Protein AF-A0A0B3B3W4-F1 (afdb_monomer)

Radius of gyration: 16.11 Å; Cα contacts (8 Å, |Δi|>4): 12; chains: 1; bounding box: 31×25×41 Å

Solvent-accessible surface area (backbone atoms only — not comparable to full-atom values): 3804 Å² total; per-residue (Å²): 132,84,55,68,70,58,53,51,51,50,51,54,50,50,52,48,38,72,77,29,78,76,60,42,65,79,46,44,64,60,52,52,50,50,53,52,51,53,51,50,53,50,52,53,55,31,60,73,34,78,70,32,39,55,52,50,52,50,56,53,55,55,61,74,74,108

Secondary structure (DSSP, 8-state):
---HHHHHHHHHHHHHHHH-TTTHHHHHHHHHHHHHHHHHHHHHHHHHSHHHHHHHHHHHHHHTT-

pLDDT: mean 86.67, std 10.28, range [49.78, 97.69]

Structure (mmCIF, N/CA/C/O backbone):
data_AF-A0A0B3B3W4-F1
#
_entry.id   AF-A0A0B3B3W4-F1
#
loop_
_atom_site.group_PDB
_atom_site.id
_atom_site.type_symbol
_atom_site.label_atom_id
_atom_site.label_alt_id
_atom_site.label_comp_id
_atom_site.label_asym_id
_atom_site.label_entity_id
_atom_site.label_seq_id
_atom_site.pdbx_PDB_ins_code
_atom_site.Cartn_x
_atom_site.Cartn_y
_atom_site.Cartn_z
_atom_site.occupancy
_atom_site.B_iso_or_equiv
_atom_site.auth_seq_id
_atom_site.auth_comp_id
_atom_site.auth_asym_id
_atom_site.auth_atom_id
_atom_site.pdbx_PDB_model_num
ATOM 1 N N . MET A 1 1 ? -1.317 -7.827 -13.757 1.00 49.78 1 MET A N 1
ATOM 2 C CA . MET A 1 1 ? -1.981 -8.746 -12.807 1.00 49.78 1 MET A CA 1
ATOM 3 C C . MET A 1 1 ? -1.515 -8.354 -11.410 1.00 49.78 1 MET A C 1
ATOM 5 O O . MET A 1 1 ? -0.309 -8.237 -11.234 1.00 49.78 1 MET A O 1
ATOM 9 N N . ARG A 1 2 ? -2.409 -8.012 -10.468 1.00 56.56 2 ARG A N 1
ATOM 10 C CA . ARG A 1 2 ? -1.976 -7.706 -9.089 1.00 56.56 2 ARG A CA 1
ATOM 11 C C . ARG A 1 2 ? -1.476 -8.999 -8.447 1.00 56.56 2 ARG A C 1
ATOM 13 O O . ARG A 1 2 ? -2.135 -10.025 -8.573 1.00 56.56 2 ARG A O 1
ATOM 20 N N . ASP A 1 3 ? -0.305 -8.939 -7.824 1.00 75.00 3 ASP A N 1
ATOM 21 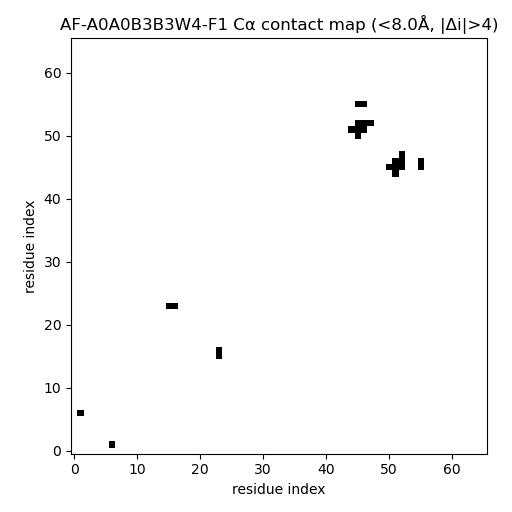C CA . ASP A 1 3 ? 0.305 -10.075 -7.134 1.00 75.00 3 ASP A CA 1
ATOM 22 C C . ASP A 1 3 ? -0.638 -10.586 -6.027 1.00 75.00 3 ASP A C 1
ATOM 24 O O . ASP A 1 3 ? -1.265 -9.791 -5.319 1.00 75.00 3 ASP A O 1
ATOM 28 N N . LYS A 1 4 ? -0.743 -11.913 -5.882 1.00 79.25 4 LYS A N 1
ATOM 29 C CA . LYS A 1 4 ? -1.529 -12.568 -4.826 1.00 79.25 4 LYS A CA 1
ATOM 30 C C . LYS A 1 4 ? -1.101 -12.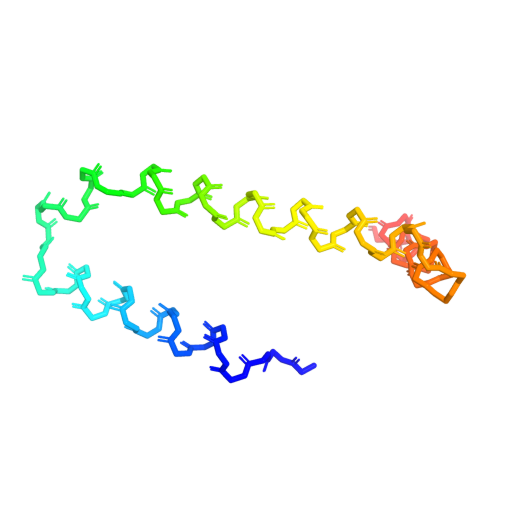086 -3.439 1.00 79.25 4 LYS A C 1
ATOM 32 O O . LYS A 1 4 ? -1.954 -11.913 -2.573 1.00 79.25 4 LYS A O 1
ATOM 37 N N . SER A 1 5 ? 0.189 -11.798 -3.252 1.00 82.06 5 SER A N 1
ATOM 38 C CA . SER A 1 5 ? 0.729 -11.264 -1.996 1.00 82.06 5 SER A CA 1
ATOM 39 C C . SER A 1 5 ? 0.146 -9.888 -1.640 1.00 82.06 5 SER A C 1
ATOM 41 O O . SER A 1 5 ? -0.143 -9.613 -0.476 1.00 82.06 5 SER A O 1
ATOM 43 N N . HIS A 1 6 ? -0.100 -9.037 -2.641 1.00 82.56 6 HIS A N 1
ATOM 44 C CA . HIS A 1 6 ? -0.689 -7.715 -2.440 1.00 82.56 6 HIS A CA 1
ATOM 45 C C . HIS A 1 6 ? -2.164 -7.812 -2.043 1.00 82.56 6 HIS A C 1
ATOM 47 O O . HIS A 1 6 ? -2.593 -7.124 -1.120 1.00 82.56 6 HIS A O 1
ATOM 53 N N . ILE A 1 7 ? -2.929 -8.687 -2.704 1.00 87.75 7 ILE A N 1
ATOM 54 C CA . ILE A 1 7 ? -4.346 -8.906 -2.379 1.00 87.75 7 ILE A CA 1
ATOM 55 C C . ILE A 1 7 ? -4.488 -9.441 -0.950 1.00 87.75 7 ILE A C 1
ATOM 57 O O . ILE A 1 7 ? -5.239 -8.870 -0.165 1.00 87.75 7 ILE A O 1
ATOM 61 N N . GLN A 1 8 ? -3.688 -10.440 -0.573 1.00 91.00 8 GLN A N 1
ATOM 62 C CA . GLN A 1 8 ? -3.695 -10.994 0.784 1.00 91.00 8 GLN A CA 1
ATOM 63 C C . GLN A 1 8 ? -3.360 -9.945 1.853 1.00 91.00 8 GLN A C 1
ATOM 65 O O . GLN A 1 8 ? -3.946 -9.948 2.933 1.00 91.00 8 GLN A O 1
ATOM 70 N N . GLN A 1 9 ? -2.430 -9.026 1.573 1.00 89.00 9 GLN A N 1
ATOM 71 C CA . GLN A 1 9 ? -2.101 -7.948 2.507 1.00 89.00 9 GLN A CA 1
ATOM 72 C C . GLN A 1 9 ? -3.270 -6.967 2.682 1.00 89.00 9 GLN A C 1
ATOM 74 O O . GLN A 1 9 ? -3.521 -6.507 3.797 1.00 89.00 9 GLN A O 1
ATOM 79 N N . VAL A 1 10 ? -3.989 -6.658 1.599 1.00 90.00 10 VAL A N 1
ATOM 80 C CA . VAL A 1 10 ? -5.188 -5.808 1.638 1.00 90.00 10 VAL A CA 1
ATOM 81 C C . VAL A 1 10 ? -6.302 -6.483 2.434 1.00 90.00 10 VAL A C 1
ATOM 83 O O . VAL A 1 10 ? -6.899 -5.837 3.290 1.00 90.00 10 VAL A O 1
ATOM 86 N N . GLU A 1 11 ? -6.540 -7.775 2.209 1.00 94.94 11 GLU A N 1
ATOM 87 C CA . GLU A 1 11 ? -7.531 -8.563 2.952 1.00 94.94 11 GLU A CA 1
ATOM 88 C C . GLU A 1 11 ? -7.207 -8.601 4.449 1.00 94.94 11 GLU A C 1
ATOM 90 O O . GLU A 1 11 ? -8.057 -8.263 5.269 1.00 94.94 11 GLU A O 1
ATOM 95 N N . ARG A 1 12 ? -5.955 -8.900 4.821 1.00 94.19 12 ARG A N 1
ATOM 96 C CA . ARG A 1 12 ? -5.509 -8.893 6.227 1.00 94.19 12 ARG A CA 1
ATOM 97 C C . ARG A 1 12 ? -5.700 -7.534 6.89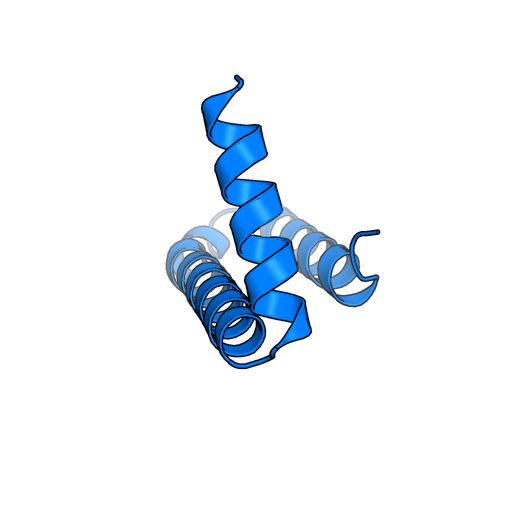3 1.00 94.19 12 ARG A C 1
ATOM 99 O O . ARG A 1 12 ? -6.113 -7.466 8.048 1.00 94.19 12 ARG A O 1
ATOM 106 N N . TRP A 1 13 ? -5.394 -6.452 6.179 1.00 93.94 13 TRP A N 1
ATOM 107 C CA . TRP A 1 13 ? -5.590 -5.101 6.698 1.00 93.94 13 TRP A CA 1
ATOM 108 C C . TRP A 1 13 ? -7.075 -4.758 6.857 1.00 93.94 13 TRP A C 1
ATOM 110 O O . TRP A 1 13 ? -7.463 -4.185 7.872 1.00 93.94 13 TRP A O 1
ATOM 120 N N . ALA A 1 14 ? -7.916 -5.145 5.895 1.00 94.88 14 ALA A N 1
ATOM 121 C CA . ALA A 1 14 ? -9.360 -4.955 5.977 1.00 94.88 14 ALA A CA 1
ATOM 122 C C . ALA A 1 14 ? -9.966 -5.715 7.168 1.00 94.88 14 ALA A C 1
ATOM 124 O O . ALA A 1 14 ? -10.741 -5.136 7.931 1.00 94.88 14 ALA A O 1
ATOM 125 N N . GLU A 1 15 ? -9.555 -6.968 7.370 1.00 97.44 15 GLU A N 1
ATOM 126 C CA . GLU A 1 15 ? -9.951 -7.799 8.511 1.00 97.44 15 GLU A CA 1
ATOM 127 C C . GLU A 1 15 ? -9.530 -7.149 9.841 1.00 97.44 15 GLU A C 1
ATOM 129 O O . GLU A 1 15 ? -10.334 -7.013 10.764 1.00 97.44 15 GLU A O 1
ATOM 134 N N . PHE A 1 16 ? -8.288 -6.657 9.925 1.00 96.25 16 PHE A N 1
ATOM 135 C CA . PHE A 1 16 ? -7.790 -5.942 11.100 1.00 96.25 16 PHE A CA 1
ATOM 136 C C . PHE A 1 16 ? -8.610 -4.682 11.402 1.00 96.25 16 PHE A C 1
ATOM 138 O O . PHE A 1 16 ? -9.032 -4.498 12.542 1.00 96.25 16 PHE A O 1
ATOM 145 N N . CYS A 1 17 ? -8.890 -3.843 10.402 1.00 96.19 17 CYS A N 1
ATOM 146 C CA . CYS A 1 17 ? -9.706 -2.639 10.568 1.00 96.19 17 CYS A CA 1
ATOM 147 C C . CYS A 1 17 ? -11.132 -2.961 11.031 1.00 96.19 17 CYS A C 1
ATOM 149 O O . CYS A 1 17 ? -11.652 -2.283 11.917 1.00 96.19 17 CYS A O 1
ATOM 151 N N . LYS A 1 18 ? -11.749 -4.000 10.451 1.00 96.12 18 LYS A N 1
ATOM 152 C CA . LYS A 1 18 ? -13.099 -4.457 10.805 1.00 96.12 18 LYS A CA 1
ATOM 153 C C . LYS A 1 18 ? -13.174 -4.909 12.264 1.00 96.12 18 LYS A C 1
ATOM 155 O O . LYS A 1 18 ? -14.115 -4.542 12.962 1.00 96.12 18 LYS A O 1
ATOM 160 N N . ASN A 1 19 ? -12.173 -5.659 12.721 1.00 97.69 19 ASN A N 1
ATOM 161 C CA . ASN A 1 19 ? -12.125 -6.197 14.081 1.00 97.69 19 ASN A CA 1
ATOM 162 C C . ASN A 1 19 ? -11.597 -5.184 15.117 1.00 97.69 19 ASN A C 1
ATOM 164 O O . ASN A 1 19 ? -11.790 -5.384 16.311 1.00 97.69 19 ASN A O 1
ATOM 168 N N . ASN A 1 20 ? -10.965 -4.083 14.683 1.00 96.38 20 ASN A N 1
ATOM 169 C CA . ASN A 1 20 ? -10.339 -3.082 15.559 1.00 96.38 20 ASN A CA 1
ATOM 170 C C . ASN A 1 20 ? -10.703 -1.630 15.161 1.00 96.38 20 ASN A C 1
ATOM 172 O O . ASN A 1 20 ? -9.809 -0.826 14.874 1.00 96.38 20 ASN A O 1
ATOM 176 N N . PRO A 1 21 ? -11.995 -1.247 15.150 1.00 93.25 21 PRO A N 1
ATOM 177 C CA . PRO A 1 21 ? -12.491 -0.011 14.525 1.00 93.25 21 PRO A CA 1
ATOM 178 C C . PRO A 1 21 ? -11.985 1.305 15.151 1.00 93.25 21 PRO A C 1
ATOM 180 O O . PRO A 1 21 ? -12.029 2.356 14.510 1.00 93.25 21 PRO A O 1
ATOM 183 N N . SER A 1 22 ? -11.505 1.289 16.395 1.00 93.62 22 SER A N 1
ATOM 184 C CA . SER A 1 22 ? -10.905 2.455 17.061 1.00 93.62 22 SER A CA 1
ATOM 185 C C . SER A 1 22 ? -9.377 2.444 16.998 1.00 93.62 22 SER A C 1
ATOM 187 O O . SER A 1 22 ? -8.760 3.491 16.796 1.00 93.62 22 SER A O 1
ATOM 189 N N . GLU A 1 23 ? -8.764 1.268 17.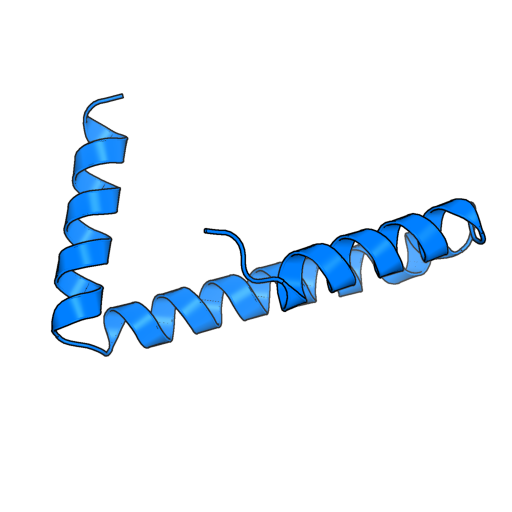133 1.00 94.50 23 GLU A N 1
ATOM 190 C CA . GLU A 1 23 ? -7.313 1.113 17.235 1.00 94.50 23 GLU A CA 1
ATOM 191 C C . GLU A 1 23 ? -6.599 1.207 15.890 1.00 94.50 23 GLU A C 1
ATOM 193 O O . GLU A 1 23 ? -5.484 1.727 15.837 1.00 94.50 23 GLU A O 1
ATOM 198 N N . PHE A 1 24 ? -7.231 0.779 14.790 1.00 93.81 24 PHE A N 1
ATOM 199 C CA . PHE A 1 24 ? -6.562 0.750 13.485 1.00 93.81 24 PHE A CA 1
ATOM 200 C C . PHE A 1 24 ? -6.032 2.128 13.064 1.00 93.81 24 PHE A C 1
ATOM 202 O O . PHE A 1 24 ? -4.998 2.231 12.403 1.00 93.81 24 PHE A O 1
ATOM 209 N N . ARG A 1 25 ? -6.708 3.201 13.499 1.00 93.12 25 ARG A N 1
ATOM 210 C CA . ARG A 1 25 ? -6.326 4.591 13.221 1.00 93.12 25 ARG A CA 1
ATOM 211 C C . ARG A 1 25 ? -4.935 4.932 13.755 1.00 93.12 25 ARG A C 1
ATOM 213 O O . ARG A 1 25 ? -4.233 5.706 13.113 1.00 93.12 25 ARG A O 1
ATOM 220 N N . LYS A 1 26 ? -4.508 4.317 14.867 1.00 95.88 26 LYS A N 1
ATOM 221 C CA . LYS A 1 26 ? -3.157 4.487 15.435 1.00 95.88 26 LYS A CA 1
ATOM 222 C C . LYS A 1 26 ? -2.075 3.974 14.478 1.00 95.88 26 LYS A C 1
ATOM 224 O O . LYS A 1 26 ? -0.985 4.532 14.415 1.00 95.88 26 LYS A O 1
ATOM 229 N N . TYR A 1 27 ? -2.395 2.938 13.704 1.00 94.31 27 TYR A N 1
ATOM 230 C CA . TYR A 1 27 ? -1.470 2.270 12.787 1.00 94.31 27 TYR A CA 1
ATOM 231 C C . TYR A 1 27 ? -1.606 2.742 11.336 1.00 94.31 27 TYR A C 1
ATOM 233 O O . TYR A 1 27 ? -0.721 2.472 10.525 1.00 94.3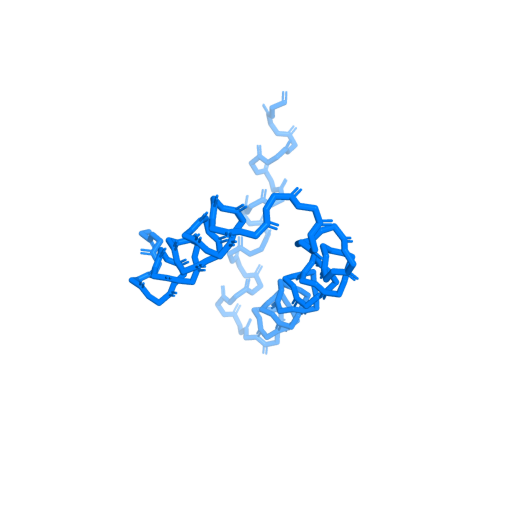1 27 TYR A O 1
ATOM 241 N N . LEU A 1 28 ? -2.680 3.465 11.000 1.00 92.44 28 LEU A N 1
ATOM 242 C CA . LEU A 1 28 ? -3.005 3.876 9.633 1.00 92.44 28 LEU A CA 1
ATOM 243 C C . LEU A 1 28 ? -1.844 4.605 8.947 1.00 92.44 28 LEU A C 1
ATOM 245 O O . LEU A 1 28 ? -1.449 4.232 7.845 1.00 92.44 28 LEU A O 1
ATOM 249 N N . ASN A 1 29 ? -1.265 5.608 9.608 1.00 92.75 29 ASN A N 1
ATOM 250 C CA . ASN A 1 29 ? -0.171 6.387 9.026 1.00 92.75 29 ASN A CA 1
ATOM 251 C C . ASN A 1 29 ? 1.074 5.525 8.789 1.00 92.75 29 ASN A C 1
ATOM 253 O O . ASN A 1 29 ? 1.687 5.609 7.727 1.00 92.75 29 ASN A O 1
ATOM 257 N N . ALA A 1 30 ? 1.425 4.657 9.742 1.00 93.50 30 ALA A N 1
ATOM 258 C CA . ALA A 1 30 ? 2.551 3.738 9.593 1.00 93.50 30 ALA A CA 1
ATOM 259 C C . ALA A 1 30 ? 2.323 2.754 8.433 1.00 93.50 30 ALA A C 1
ATOM 261 O O . ALA A 1 30 ? 3.223 2.536 7.620 1.00 93.50 30 ALA A O 1
ATOM 262 N N . PHE A 1 31 ? 1.105 2.221 8.308 1.00 92.38 31 PHE A N 1
ATOM 263 C CA . PHE A 1 31 ? 0.719 1.341 7.210 1.00 92.38 31 PHE A CA 1
ATOM 264 C C . PHE A 1 31 ? 0.830 2.046 5.850 1.00 92.38 31 PHE A C 1
ATOM 266 O O . PHE A 1 31 ? 1.485 1.529 4.943 1.00 92.38 31 PHE A O 1
ATOM 273 N N . LEU A 1 32 ? 0.254 3.245 5.710 1.00 91.25 32 LEU A N 1
ATOM 274 C CA . LEU A 1 32 ? 0.315 4.033 4.473 1.00 91.25 32 LEU A CA 1
ATOM 275 C C . LEU A 1 32 ? 1.758 4.395 4.101 1.00 91.25 32 LEU A C 1
ATOM 277 O O . LEU A 1 32 ? 2.156 4.229 2.946 1.00 91.25 32 LEU A O 1
ATOM 281 N N . ASN A 1 33 ? 2.565 4.810 5.078 1.00 93.62 33 ASN A N 1
ATOM 282 C CA . ASN A 1 33 ? 3.981 5.106 4.870 1.00 93.62 33 ASN A CA 1
ATOM 283 C C . ASN A 1 33 ? 4.747 3.883 4.356 1.00 93.62 33 ASN A C 1
ATOM 285 O O . ASN A 1 33 ? 5.516 4.003 3.402 1.00 93.62 33 ASN A O 1
ATOM 289 N N . ALA A 1 34 ? 4.502 2.699 4.922 1.00 92.00 34 ALA A N 1
ATOM 290 C CA . ALA A 1 34 ? 5.123 1.465 4.454 1.00 92.00 34 ALA A CA 1
ATOM 291 C C . ALA A 1 34 ? 4.753 1.151 2.993 1.00 92.00 34 ALA A C 1
ATOM 293 O O . ALA A 1 34 ? 5.629 0.792 2.204 1.00 92.00 34 ALA A O 1
ATOM 294 N N . GLN A 1 35 ? 3.488 1.349 2.597 1.00 89.88 35 GLN A N 1
ATOM 295 C CA . GLN A 1 35 ? 3.066 1.160 1.203 1.00 89.88 35 GLN A CA 1
ATOM 296 C C . GLN A 1 35 ? 3.752 2.155 0.256 1.00 89.88 35 GLN A C 1
ATOM 298 O O . GLN A 1 35 ? 4.213 1.769 -0.819 1.00 89.88 35 GLN A O 1
ATOM 303 N N . ILE A 1 36 ? 3.882 3.421 0.666 1.00 92.12 36 ILE A N 1
ATOM 304 C CA . ILE A 1 36 ? 4.581 4.453 -0.112 1.00 92.12 36 ILE A CA 1
ATOM 305 C C . ILE A 1 36 ? 6.060 4.095 -0.287 1.00 92.12 36 ILE A C 1
ATOM 307 O O . ILE A 1 36 ? 6.585 4.192 -1.398 1.00 92.12 36 ILE A O 1
ATOM 311 N N . ILE A 1 37 ? 6.735 3.658 0.780 1.00 93.69 37 ILE A N 1
ATOM 312 C CA . ILE A 1 37 ? 8.142 3.239 0.731 1.00 93.69 37 ILE A CA 1
ATOM 313 C C . ILE A 1 37 ? 8.308 2.071 -0.243 1.00 93.69 37 ILE A C 1
ATOM 315 O O . ILE A 1 37 ? 9.141 2.146 -1.144 1.00 93.69 37 ILE A O 1
ATOM 319 N N . LYS A 1 38 ? 7.464 1.038 -0.144 1.00 88.19 38 LYS A N 1
ATOM 320 C CA . LYS A 1 38 ? 7.516 -0.121 -1.048 1.00 88.19 38 LYS A CA 1
ATOM 321 C C . LYS A 1 38 ? 7.268 0.258 -2.505 1.00 88.19 38 LYS A C 1
ATOM 323 O O . LYS A 1 38 ? 7.950 -0.250 -3.394 1.00 88.19 38 LYS A O 1
ATOM 328 N N . ALA A 1 39 ? 6.340 1.179 -2.760 1.00 89.06 39 ALA A N 1
ATOM 329 C CA . ALA A 1 39 ? 6.105 1.700 -4.101 1.00 89.06 39 ALA A CA 1
ATOM 330 C C . ALA A 1 39 ? 7.337 2.446 -4.641 1.00 89.06 39 ALA A C 1
ATOM 332 O O . ALA A 1 39 ? 7.747 2.211 -5.776 1.00 89.06 39 ALA A O 1
ATOM 333 N N . ARG A 1 40 ? 7.969 3.302 -3.826 1.00 91.69 40 ARG A N 1
ATOM 334 C CA . ARG A 1 40 ? 9.213 3.998 -4.198 1.00 91.69 40 ARG A CA 1
ATOM 335 C C . ARG A 1 40 ? 10.339 3.011 -4.496 1.00 91.69 40 ARG A C 1
ATOM 337 O O . ARG A 1 40 ? 10.945 3.109 -5.554 1.00 91.69 40 ARG A O 1
ATOM 344 N N . GLU A 1 41 ? 10.567 2.026 -3.628 1.00 91.31 41 GLU A N 1
ATOM 345 C CA . GLU A 1 41 ? 11.556 0.961 -3.846 1.00 91.31 41 GLU A CA 1
ATOM 346 C C . GLU A 1 41 ? 11.302 0.197 -5.152 1.00 91.31 41 GLU A C 1
ATOM 348 O O . GLU A 1 41 ? 12.236 -0.095 -5.898 1.00 91.31 41 GLU A O 1
ATOM 353 N N . PHE A 1 42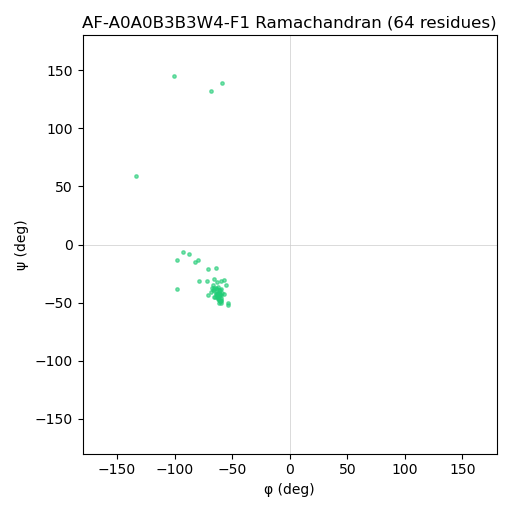 ? 10.040 -0.124 -5.453 1.00 88.00 42 PHE A N 1
ATOM 354 C CA . PHE A 1 42 ? 9.662 -0.759 -6.713 1.00 88.00 42 PHE A CA 1
ATOM 355 C C . PHE A 1 42 ? 10.052 0.104 -7.918 1.00 88.00 42 PHE A C 1
ATOM 357 O O . PHE A 1 42 ? 10.731 -0.392 -8.815 1.00 88.00 42 PHE A O 1
ATOM 364 N N . TYR A 1 43 ? 9.696 1.391 -7.918 1.00 86.38 43 TYR A N 1
ATOM 365 C CA . TYR A 1 43 ? 10.041 2.297 -9.015 1.00 86.38 43 TYR A CA 1
ATOM 366 C C . TYR A 1 43 ? 11.546 2.540 -9.143 1.00 86.38 43 TYR A C 1
ATOM 368 O O . TYR A 1 43 ? 12.050 2.593 -10.262 1.00 86.38 43 TYR A O 1
ATOM 376 N N . THR A 1 44 ? 12.278 2.627 -8.032 1.00 91.19 44 THR A N 1
ATOM 377 C CA . THR A 1 44 ? 13.743 2.727 -8.047 1.00 91.19 44 THR A CA 1
ATOM 378 C C . THR A 1 44 ? 14.368 1.490 -8.684 1.00 91.19 44 THR A C 1
ATOM 380 O O . THR A 1 44 ? 15.207 1.620 -9.571 1.00 91.19 44 THR A O 1
ATOM 383 N N . ARG A 1 45 ? 13.928 0.283 -8.297 1.00 88.00 45 ARG A N 1
ATOM 384 C CA . ARG A 1 45 ? 14.406 -0.969 -8.911 1.00 88.00 45 ARG A CA 1
ATOM 385 C C . ARG A 1 45 ? 14.073 -1.035 -10.396 1.00 88.00 45 ARG A C 1
ATOM 387 O O . ARG A 1 45 ? 14.932 -1.405 -11.186 1.00 88.00 45 ARG A O 1
ATOM 394 N N . LEU A 1 46 ? 12.863 -0.626 -10.772 1.00 87.06 46 LEU A N 1
ATOM 395 C CA . LEU A 1 46 ? 12.433 -0.579 -12.166 1.00 87.06 46 LEU A CA 1
ATOM 396 C C . LEU A 1 46 ? 13.275 0.415 -12.984 1.00 87.06 46 LEU A C 1
ATOM 398 O O . LEU A 1 46 ? 13.637 0.137 -14.114 1.00 87.06 46 LEU A O 1
ATOM 402 N N . ASN A 1 47 ? 13.655 1.558 -12.415 1.00 88.00 47 ASN A N 1
ATOM 403 C CA . ASN A 1 47 ? 14.517 2.523 -13.098 1.00 88.00 47 ASN A CA 1
ATOM 404 C C . ASN A 1 47 ? 15.975 2.048 -13.249 1.00 88.00 47 ASN A C 1
ATOM 406 O O . ASN A 1 47 ? 16.707 2.555 -14.099 1.00 88.00 47 ASN A O 1
ATOM 410 N N . ASN A 1 48 ? 16.410 1.098 -12.423 1.00 89.94 48 ASN A N 1
ATOM 411 C CA . ASN A 1 48 ? 17.769 0.564 -12.454 1.00 89.94 48 ASN A CA 1
ATOM 412 C C . ASN A 1 48 ? 17.936 -0.613 -13.427 1.00 89.94 48 ASN A C 1
ATOM 414 O O . ASN A 1 48 ? 19.070 -1.021 -13.658 1.00 89.94 48 ASN A O 1
ATOM 418 N N . SER A 1 49 ? 16.854 -1.138 -14.014 1.00 90.75 49 SER A N 1
ATOM 419 C CA . SER A 1 49 ? 16.923 -2.138 -15.084 1.00 90.75 49 SER A CA 1
ATOM 420 C C . SER A 1 49 ? 16.716 -1.510 -16.466 1.00 90.75 49 SER A C 1
ATOM 422 O O . SER A 1 49 ? 15.927 -0.575 -16.625 1.00 90.75 49 SER A O 1
ATOM 424 N N . GLU A 1 50 ? 17.417 -2.039 -17.474 1.00 81.69 50 GLU A N 1
ATOM 425 C CA . GLU A 1 50 ? 17.316 -1.619 -18.883 1.00 81.69 50 GLU A CA 1
ATOM 426 C C . GLU A 1 50 ? 15.849 -1.657 -19.360 1.00 81.69 50 GLU A C 1
ATOM 428 O O . GLU A 1 50 ? 15.286 -0.644 -19.782 1.00 81.69 50 GLU A O 1
ATOM 433 N N . ASP A 1 51 ? 15.181 -2.796 -19.150 1.00 84.19 51 ASP A N 1
ATOM 434 C CA . ASP A 1 51 ? 13.777 -3.010 -19.519 1.00 84.19 51 ASP A CA 1
ATOM 435 C C . ASP A 1 51 ? 12.804 -2.151 -18.703 1.00 84.19 51 ASP A C 1
ATOM 437 O O . ASP A 1 51 ? 11.771 -1.685 -19.199 1.00 84.19 51 ASP A O 1
ATOM 441 N N . GLY A 1 52 ? 13.118 -1.910 -17.431 1.00 83.25 52 GLY A N 1
ATOM 442 C CA . GLY A 1 52 ? 12.242 -1.158 -16.546 1.00 83.25 52 GLY A CA 1
ATOM 443 C C . GLY A 1 52 ? 12.197 0.335 -16.881 1.00 83.25 52 GLY A C 1
ATOM 444 O O . GLY A 1 52 ? 11.129 0.949 -16.781 1.00 83.25 52 GLY A O 1
ATOM 445 N N . ARG A 1 53 ? 13.289 0.915 -17.398 1.00 84.31 53 ARG A N 1
ATOM 446 C CA . ARG A 1 53 ? 13.289 2.285 -17.950 1.00 84.31 53 ARG A CA 1
ATOM 447 C C . ARG A 1 53 ? 12.356 2.423 -19.149 1.00 84.31 53 ARG A C 1
ATOM 449 O O . ARG A 1 53 ? 11.617 3.405 -19.239 1.00 84.31 53 ARG A O 1
ATOM 456 N N . VAL A 1 54 ? 12.340 1.432 -20.043 1.00 85.88 54 VAL A N 1
ATOM 457 C CA . VAL A 1 54 ? 11.444 1.414 -21.212 1.00 85.88 54 VAL A CA 1
ATOM 458 C C . VAL A 1 54 ? 9.980 1.380 -20.764 1.00 85.88 54 VAL A C 1
ATOM 460 O O . VAL A 1 54 ? 9.157 2.143 -21.276 1.00 85.88 54 VAL A O 1
ATOM 463 N N . ILE A 1 55 ? 9.655 0.555 -19.765 1.00 84.31 55 ILE A N 1
ATOM 464 C CA . ILE A 1 55 ? 8.310 0.478 -19.174 1.00 84.31 55 ILE A CA 1
ATOM 465 C C . ILE A 1 55 ? 7.912 1.813 -18.527 1.00 84.31 55 ILE A C 1
ATOM 467 O O . ILE A 1 55 ? 6.807 2.308 -18.758 1.00 84.31 55 ILE A O 1
ATOM 471 N N . LEU A 1 56 ? 8.810 2.436 -17.759 1.00 84.31 56 LEU A N 1
ATOM 472 C CA . LEU A 1 56 ? 8.563 3.735 -17.127 1.00 84.31 56 LEU A CA 1
ATOM 473 C C . LEU A 1 56 ? 8.285 4.841 -18.147 1.00 84.31 56 LEU A C 1
ATOM 475 O O . LEU A 1 56 ? 7.376 5.648 -17.945 1.00 84.31 56 LEU A O 1
ATOM 479 N N . ASN A 1 57 ? 9.040 4.876 -19.243 1.00 83.06 57 ASN A N 1
ATOM 480 C CA . ASN A 1 57 ? 8.848 5.865 -20.300 1.00 83.06 57 ASN A CA 1
ATOM 481 C C . ASN A 1 57 ? 7.503 5.681 -21.017 1.00 83.06 57 ASN A C 1
ATOM 483 O O . ASN A 1 57 ? 6.817 6.672 -21.269 1.00 83.06 57 ASN A O 1
ATOM 487 N N . LYS A 1 58 ? 7.072 4.434 -21.258 1.00 85.31 58 LYS A N 1
ATOM 488 C CA . LYS A 1 58 ? 5.733 4.137 -21.801 1.00 85.31 58 LYS A CA 1
ATOM 489 C C . LYS A 1 58 ? 4.621 4.614 -20.864 1.00 85.31 58 LYS A C 1
ATOM 491 O O . LYS A 1 58 ? 3.730 5.335 -21.301 1.00 85.31 58 LYS A O 1
ATOM 496 N N . LEU A 1 59 ? 4.722 4.304 -19.569 1.00 82.00 59 LEU A N 1
ATOM 497 C CA . LEU A 1 59 ? 3.744 4.735 -18.562 1.00 82.00 59 LEU A CA 1
ATOM 498 C C . LEU A 1 59 ? 3.640 6.264 -18.457 1.00 82.00 59 LEU A C 1
ATOM 500 O O . LEU A 1 59 ? 2.545 6.801 -18.301 1.00 82.00 59 LEU A O 1
ATOM 504 N N . LYS A 1 60 ? 4.768 6.980 -18.551 1.00 81.00 60 LYS A N 1
ATOM 505 C CA . LYS A 1 60 ? 4.784 8.452 -18.574 1.00 81.00 60 LYS A CA 1
ATOM 506 C C . LYS A 1 60 ? 4.119 9.005 -19.836 1.00 81.00 60 LYS A C 1
ATOM 508 O O . LYS A 1 60 ? 3.301 9.915 -19.729 1.00 81.00 60 LYS A O 1
ATOM 513 N N . ALA A 1 61 ? 4.435 8.443 -21.003 1.00 78.00 61 ALA A N 1
ATOM 514 C CA . ALA A 1 61 ? 3.865 8.866 -22.281 1.00 78.00 61 ALA A CA 1
ATOM 515 C C . ALA A 1 61 ? 2.345 8.634 -22.357 1.00 78.00 61 ALA A C 1
ATOM 517 O O . ALA A 1 61 ? 1.628 9.472 -22.893 1.00 78.00 61 ALA A O 1
ATOM 518 N N . GLU A 1 62 ? 1.834 7.537 -21.794 1.00 78.12 62 GLU A N 1
ATOM 519 C CA . GLU A 1 62 ? 0.389 7.273 -21.708 1.00 78.12 62 GLU A CA 1
ATOM 520 C C . GLU A 1 62 ? -0.334 8.248 -20.774 1.00 78.12 62 GLU A C 1
ATOM 522 O O . GLU A 1 62 ? -1.445 8.680 -21.074 1.00 78.12 62 GLU A O 1
ATOM 527 N N . LYS A 1 63 ? 0.301 8.639 -19.662 1.00 73.19 63 LYS A N 1
ATOM 528 C CA . LYS A 1 63 ? -0.262 9.615 -18.717 1.00 73.19 63 LYS A CA 1
ATOM 529 C C . LYS A 1 63 ? -0.410 11.020 -19.305 1.00 73.19 63 LYS A C 1
ATOM 531 O O . LYS A 1 63 ? -1.291 11.740 -18.868 1.00 73.19 63 LYS A O 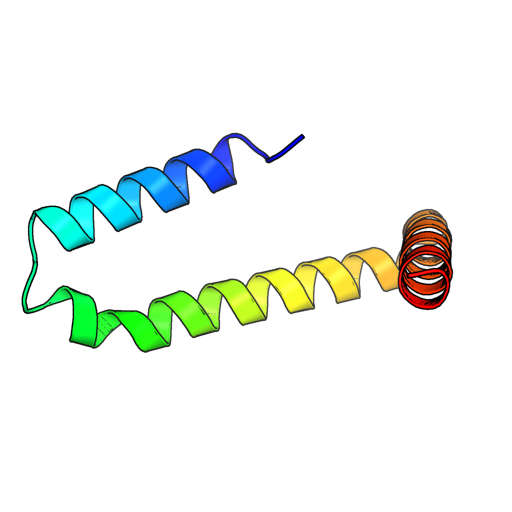1
ATOM 536 N N . LEU A 1 64 ? 0.450 11.393 -20.255 1.00 64.06 64 LEU A N 1
ATOM 537 C CA . LEU A 1 64 ? 0.430 12.682 -20.965 1.00 64.06 64 LEU A CA 1
ATOM 538 C C . LEU A 1 64 ? -0.606 12.740 -22.101 1.00 64.06 64 LEU A C 1
ATOM 540 O O . LEU A 1 64 ? -0.866 13.816 -22.627 1.00 64.06 64 LEU A O 1
ATOM 544 N N . LYS A 1 65 ? -1.167 1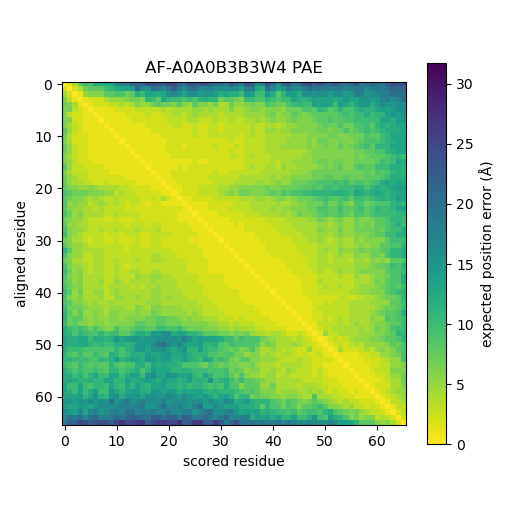1.593 -22.505 1.00 62.69 65 LYS A N 1
ATOM 545 C CA . LYS A 1 65 ? -2.210 11.491 -23.543 1.00 62.69 65 LYS A CA 1
ATOM 546 C C . LYS A 1 65 ? -3.638 11.522 -22.981 1.00 62.69 65 LYS A C 1
ATOM 548 O O . LYS A 1 65 ? -4.584 11.491 -23.764 1.00 62.69 65 LYS A O 1
ATOM 553 N N . LYS A 1 66 ? -3.782 11.505 -21.656 1.00 51.91 66 LYS A N 1
ATOM 554 C CA . LYS A 1 66 ? -5.047 11.628 -20.924 1.00 51.91 66 LYS A CA 1
ATOM 555 C C . LYS A 1 66 ? -5.193 13.038 -20.384 1.00 51.91 66 LYS A C 1
ATOM 557 O O . LYS A 1 66 ? -6.355 13.484 -20.319 1.00 51.91 66 LYS A O 1
#

Mean predicted aligned error: 6.36 Å

Sequence (66 aa):
MRDKSHIQQVERWAEFCKNNPSEFRKYLNAFLNAQIIKAREFYT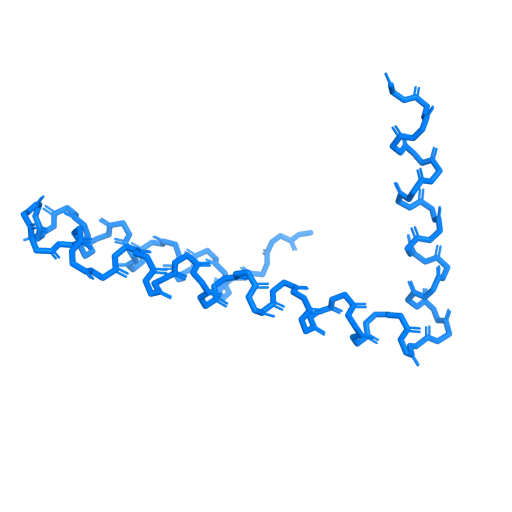RLNNSEDGRVILNKLKAEKLKK

Foldseek 3Di:
DPDPVVVVVVVVLVVVCVVPVPCSVVCVVVVVVVVVVVVVVVLVVLCVDPVSVVVVVVVVVVVVVD